Protein AF-A0A816G9R4-F1 (afdb_monomer)

pLDDT: mean 87.73, std 19.08, range [31.81, 98.12]

InterPro domains:
  IPR001584 Integrase, catalytic core [PF00665] (13-108)
  IPR001584 Integrase, catalytic core [PS50994] (4-116)
  IPR012337 Ribonuclease H-like superfamily [SSF53098] (3-116)
  IPR036397 Ribonuclease H superfamily [G3DSA:3.30.420.10] (3-116)

Foldseek 3Di:
DDDDDDDQDPDWLQEKEWEKDDQDDADPVQWRIKIWIATRHPRDIDIDTDNDLALVVVLCCCVPPRCVPPNHHQEYEYACDNSCPDPSNVVVCVVRNHHYHHDDPDDCVVCVSVPD

Nearest PDB structures (foldseek):
  4fw1-assembly1_B  TM=8.552E-01  e=2.668E-08  Rous sarcoma virus - Prague C
  8fnh-assembly1_G  TM=7.774E-01  e=7.753E-09  Homo sapiens
  6rwl-assembly1_A  TM=7.871E-01  e=1.006E-08  Simian immunodeficiency virus
  6puw-assembly1_A-2  TM=7.722E-01  e=1.806E-08  Saccharolobus solfataricus P2
  7jn3-assembly1_E  TM=7.770E-01  e=6.057E-07  Rous sarcoma virus (strain Schmidt-Ruppin A)

Sequence (116 aa):
GFLQPIQPPNDVFQILGMDWWGPTIPSLSGNRYVLVVTDRLSGYVFATASPTNTAQDTARILMEKIILVHGPPDILITDQGTHFKNELLQAISKLVGCAHIFSTPYHPQTNGQTER

Secondary structure (DSSP, 8-state):
----PPPPPSSTTSEEEEEEE---S--TT---EEEEEEETTT--EEEEEES---HHHHHHHIIIIIIHHH---SEEEE-S-TTTSSHHHHHHHHHHT-EEEEPPSS-GGG-TTT--

Structure (mmCIF, N/CA/C/O backbone):
data_AF-A0A816G9R4-F1
#
_entry.id   AF-A0A816G9R4-F1
#
loop_
_atom_site.group_PDB
_atom_site.id
_atom_site.type_symbol
_atom_site.label_atom_id
_atom_site.label_alt_id
_atom_site.label_comp_id
_atom_site.label_asym_id
_atom_site.label_entity_id
_atom_site.label_seq_id
_atom_site.pdbx_PDB_ins_code
_atom_site.Cartn_x
_atom_site.Cartn_y
_atom_site.Cartn_z
_atom_site.occupancy
_atom_site.B_iso_or_equiv
_atom_site.auth_seq_id
_atom_site.auth_comp_id
_atom_site.auth_asym_id
_atom_site.auth_atom_id
_atom_site.pdbx_PDB_model_num
ATOM 1 N N . GLY A 1 1 ? 4.283 23.715 14.133 1.00 42.75 1 GLY A N 1
ATOM 2 C CA . GLY A 1 1 ? 2.886 23.276 14.317 1.00 42.75 1 GLY A CA 1
ATOM 3 C C . GLY A 1 1 ? 2.893 22.049 15.196 1.00 42.75 1 GLY A C 1
ATOM 4 O O . GLY A 1 1 ? 3.827 21.269 15.076 1.00 42.75 1 GLY A O 1
ATOM 5 N N . PHE A 1 2 ? 1.936 21.907 16.111 1.00 40.53 2 PHE A N 1
ATOM 6 C CA . PHE A 1 2 ? 1.848 20.720 16.964 1.00 40.53 2 PHE A CA 1
ATOM 7 C C . PHE A 1 2 ? 1.548 19.485 16.105 1.00 40.53 2 PHE A C 1
ATOM 9 O O . PHE A 1 2 ? 0.678 19.542 15.237 1.00 40.53 2 PHE A O 1
ATOM 16 N N . LEU A 1 3 ? 2.280 18.391 16.325 1.00 51.12 3 LEU A N 1
ATOM 17 C CA . LEU A 1 3 ? 1.957 17.098 15.729 1.00 51.12 3 LEU A CA 1
ATOM 18 C C . LEU A 1 3 ? 0.624 16.642 16.329 1.00 51.12 3 LEU A C 1
ATOM 20 O O . LEU A 1 3 ? 0.530 16.495 17.545 1.00 51.12 3 LEU A O 1
ATOM 24 N N . GLN A 1 4 ? -0.407 16.460 15.505 1.00 56.78 4 GLN A N 1
ATOM 25 C CA . GLN A 1 4 ? -1.639 15.814 15.947 1.00 56.78 4 GLN A CA 1
ATOM 26 C C . GLN A 1 4 ? -1.435 14.300 15.841 1.00 56.78 4 GLN A C 1
ATOM 28 O O . GLN A 1 4 ? -1.335 13.785 14.725 1.00 56.78 4 GLN A O 1
ATOM 33 N N . PRO A 1 5 ? -1.309 13.575 16.967 1.00 67.56 5 PRO A N 1
ATOM 34 C CA . PRO A 1 5 ? -1.128 12.137 16.916 1.00 67.56 5 PRO A CA 1
ATOM 35 C C . PRO A 1 5 ? -2.390 11.486 16.347 1.00 67.56 5 PRO A C 1
ATOM 37 O O . PRO A 1 5 ? -3.501 11.736 16.819 1.00 67.56 5 PRO A O 1
ATOM 40 N N . ILE A 1 6 ? -2.203 10.631 15.340 1.00 73.94 6 ILE A N 1
ATOM 41 C CA . ILE A 1 6 ? -3.258 9.743 14.849 1.00 73.94 6 ILE A CA 1
ATOM 42 C C . ILE A 1 6 ? -3.674 8.863 16.024 1.00 73.94 6 ILE A C 1
ATOM 44 O O . ILE A 1 6 ? -2.821 8.167 16.594 1.00 73.94 6 ILE A O 1
ATOM 48 N N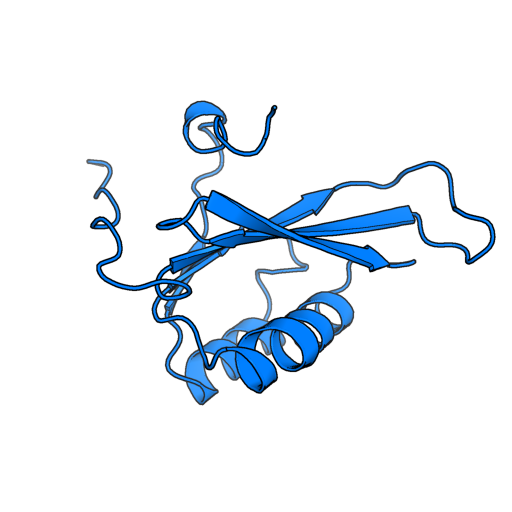 . GLN A 1 7 ? -4.959 8.930 16.380 1.00 79.88 7 GLN A N 1
ATOM 49 C CA . GLN A 1 7 ? -5.527 8.140 17.467 1.00 79.88 7 GLN A CA 1
ATOM 50 C C . GLN A 1 7 ? -5.215 6.651 17.245 1.00 79.88 7 GLN A C 1
ATOM 52 O O . GLN A 1 7 ? -5.159 6.204 16.093 1.00 79.88 7 GLN A O 1
ATOM 57 N N . PRO A 1 8 ? -4.954 5.880 18.311 1.00 82.50 8 PRO A N 1
ATOM 58 C CA . PRO A 1 8 ? -4.780 4.442 18.180 1.00 82.50 8 PRO A CA 1
ATOM 59 C C . PRO A 1 8 ? -6.007 3.809 17.499 1.00 82.50 8 PRO A C 1
ATOM 61 O O . PRO A 1 8 ? -7.130 4.221 17.797 1.00 82.50 8 PRO A O 1
ATOM 64 N N . PRO A 1 9 ? -5.811 2.845 16.583 1.00 90.88 9 PRO A N 1
ATOM 65 C CA . PRO A 1 9 ? -6.920 2.084 16.012 1.00 90.88 9 PRO A CA 1
ATOM 66 C C . PRO A 1 9 ? -7.637 1.270 17.100 1.00 90.88 9 PRO A C 1
ATOM 68 O O . PRO A 1 9 ? -7.009 0.820 18.057 1.00 90.88 9 PRO A O 1
ATOM 71 N N . ASN A 1 10 ? -8.943 1.072 16.935 1.00 93.62 10 ASN A N 1
ATOM 72 C CA . ASN A 1 10 ? -9.781 0.235 17.799 1.00 93.62 10 ASN A CA 1
ATOM 73 C C . ASN A 1 10 ? -10.031 -1.161 17.210 1.00 93.62 10 ASN A C 1
ATOM 75 O O . ASN A 1 10 ? -10.433 -2.056 17.949 1.00 93.62 10 ASN A O 1
ATOM 79 N N . ASP A 1 11 ? -9.805 -1.341 15.905 1.00 95.31 11 ASP A N 1
ATOM 80 C CA . ASP A 1 11 ? -9.981 -2.613 15.200 1.00 95.31 11 ASP A CA 1
ATOM 81 C C . ASP A 1 11 ? -8.821 -2.879 14.225 1.00 95.31 11 ASP A C 1
ATOM 83 O O . ASP A 1 11 ? -8.079 -1.966 13.842 1.00 95.31 11 ASP A O 1
ATOM 87 N N . VAL A 1 12 ? -8.639 -4.145 13.849 1.00 95.94 12 VAL A N 1
ATOM 88 C CA . VAL A 1 12 ? -7.623 -4.563 12.877 1.00 95.94 12 VAL A CA 1
ATOM 89 C C . VAL A 1 12 ? -7.982 -4.044 11.488 1.00 95.94 12 VAL A C 1
ATOM 91 O O . VAL A 1 12 ? -9.151 -3.941 11.134 1.00 95.94 12 VAL A O 1
ATOM 94 N N . PHE A 1 13 ? -6.972 -3.706 10.689 1.00 95.81 13 PHE A N 1
ATOM 95 C CA . PHE A 1 13 ? -7.117 -3.118 9.353 1.00 95.81 13 PHE A CA 1
ATOM 96 C C . PHE A 1 13 ? -7.797 -1.740 9.316 1.00 95.81 13 PHE A C 1
ATOM 98 O O . PHE A 1 13 ? -8.024 -1.203 8.235 1.00 95.81 13 PHE A O 1
ATOM 105 N N . GLN A 1 14 ? -8.053 -1.111 10.467 1.00 96.06 14 GLN A N 1
ATOM 106 C CA . GLN A 1 14 ? -8.626 0.234 10.519 1.00 96.06 14 GLN A CA 1
ATOM 107 C C . GLN A 1 14 ? -7.633 1.308 10.048 1.00 96.06 14 GLN A C 1
ATOM 109 O O . GLN A 1 14 ? -8.004 2.255 9.354 1.00 96.06 14 GLN A O 1
ATOM 114 N N . ILE A 1 15 ? -6.362 1.178 10.439 1.00 96.62 15 ILE A N 1
ATOM 115 C CA . ILE A 1 15 ? -5.299 2.122 10.085 1.00 96.62 15 ILE A CA 1
ATOM 116 C C . ILE A 1 15 ? -4.130 1.342 9.503 1.00 96.62 15 ILE A C 1
ATOM 118 O O . ILE A 1 15 ? -3.469 0.583 10.215 1.00 96.62 15 ILE A O 1
ATOM 122 N N . LEU A 1 16 ? -3.851 1.578 8.224 1.00 97.00 16 LEU A N 1
ATOM 123 C CA . LEU A 1 16 ? -2.784 0.904 7.494 1.00 97.00 16 LEU A CA 1
ATOM 124 C C . LEU A 1 16 ? -1.667 1.880 7.137 1.00 97.00 16 LEU A C 1
ATOM 126 O O . LEU A 1 16 ? -1.922 2.972 6.635 1.00 97.00 16 LEU A O 1
ATOM 130 N N . GLY A 1 17 ? -0.422 1.474 7.367 1.00 96.25 17 GLY A N 1
ATOM 131 C CA . GLY A 1 17 ? 0.754 2.088 6.758 1.00 96.25 17 GLY A CA 1
ATOM 132 C C . GLY A 1 17 ? 1.093 1.377 5.454 1.00 96.25 17 GLY A C 1
ATOM 133 O O . GLY A 1 17 ? 0.993 0.155 5.399 1.00 96.25 17 GLY A O 1
ATOM 134 N N . MET A 1 18 ? 1.490 2.106 4.415 1.00 96.56 18 MET A N 1
ATOM 135 C CA . MET A 1 18 ? 1.921 1.513 3.150 1.00 96.56 18 MET A CA 1
ATOM 136 C C . MET A 1 18 ? 3.158 2.227 2.597 1.00 96.56 18 MET A C 1
ATOM 138 O O . MET A 1 18 ? 3.193 3.457 2.541 1.00 96.56 18 MET A O 1
ATOM 142 N N . ASP A 1 19 ? 4.162 1.443 2.200 1.00 96.19 19 ASP A N 1
ATOM 143 C CA . ASP A 1 19 ? 5.477 1.936 1.782 1.00 96.19 19 ASP A CA 1
ATOM 144 C C . ASP A 1 19 ? 6.100 1.067 0.677 1.00 96.19 19 ASP A C 1
ATOM 146 O O . ASP A 1 19 ? 5.930 -0.155 0.653 1.00 96.19 19 ASP A O 1
ATOM 150 N N . TRP A 1 20 ? 6.827 1.697 -0.246 1.00 96.75 20 TRP A N 1
ATOM 151 C CA . TRP A 1 20 ? 7.559 1.003 -1.304 1.00 96.75 20 TRP A CA 1
ATOM 152 C C . TRP A 1 20 ? 9.042 0.922 -0.967 1.00 96.75 20 TRP A C 1
ATOM 154 O O . TRP A 1 20 ? 9.729 1.928 -0.832 1.00 96.75 20 TRP A O 1
ATOM 164 N N . TRP A 1 21 ? 9.576 -0.292 -0.984 1.00 95.00 21 TRP A N 1
ATOM 165 C CA . TRP A 1 21 ? 11.004 -0.541 -0.879 1.00 95.00 21 TRP A CA 1
ATOM 166 C C . TRP A 1 21 ? 11.614 -0.900 -2.240 1.00 95.00 21 TRP A C 1
ATOM 168 O O . TRP A 1 21 ? 11.063 -1.713 -2.988 1.00 95.00 21 TRP A O 1
ATOM 178 N N . GLY A 1 22 ? 12.766 -0.306 -2.567 1.00 93.81 22 GLY A N 1
ATOM 179 C CA . GLY A 1 22 ? 13.540 -0.588 -3.781 1.00 93.81 22 GLY A CA 1
ATOM 180 C C . GLY A 1 22 ? 14.058 0.667 -4.503 1.00 93.81 22 GLY A C 1
ATOM 181 O O . GLY A 1 22 ? 13.909 1.779 -4.000 1.00 93.81 22 GLY A O 1
ATOM 182 N N . PRO A 1 23 ? 14.663 0.515 -5.698 1.00 94.25 23 PRO A N 1
ATOM 183 C CA . PRO A 1 23 ? 14.814 -0.732 -6.447 1.00 94.25 23 PRO A CA 1
ATOM 184 C C . PRO A 1 23 ? 15.882 -1.678 -5.875 1.00 94.25 23 PRO A C 1
ATOM 186 O O . PRO A 1 23 ? 16.907 -1.240 -5.361 1.00 94.25 23 PRO A O 1
ATOM 189 N N . THR A 1 24 ? 15.678 -2.982 -6.043 1.00 93.00 24 THR A N 1
ATOM 190 C CA . THR A 1 24 ? 16.596 -4.057 -5.633 1.00 93.00 24 THR A CA 1
ATOM 191 C C . THR A 1 24 ? 17.192 -4.782 -6.843 1.00 93.00 24 THR A C 1
ATOM 193 O O . THR A 1 24 ? 16.916 -4.435 -8.000 1.00 93.00 24 THR A O 1
ATOM 196 N N . ILE A 1 25 ? 18.036 -5.791 -6.585 1.00 95.19 25 ILE A N 1
ATOM 197 C CA . ILE A 1 25 ? 18.465 -6.744 -7.615 1.00 95.19 25 ILE A CA 1
ATOM 198 C C . ILE A 1 25 ? 17.206 -7.444 -8.151 1.00 95.19 25 ILE A C 1
ATOM 200 O O . ILE A 1 25 ? 16.483 -8.045 -7.353 1.00 95.19 25 ILE A O 1
ATOM 204 N N . PRO A 1 26 ? 16.928 -7.374 -9.468 1.00 95.69 26 PRO A N 1
ATOM 205 C CA . PRO A 1 26 ? 15.753 -8.013 -10.036 1.00 95.69 26 PRO A CA 1
ATOM 206 C C . PRO A 1 26 ? 15.729 -9.515 -9.741 1.00 95.69 26 PRO A C 1
ATOM 208 O O . PRO A 1 26 ? 16.735 -10.206 -9.908 1.00 95.69 26 PRO A O 1
ATOM 211 N N . SER A 1 27 ? 14.569 -10.028 -9.337 1.00 95.56 27 SER A N 1
ATOM 212 C CA . SER A 1 27 ? 14.329 -11.469 -9.256 1.00 95.56 27 SER A CA 1
ATOM 213 C C . SER A 1 27 ? 14.321 -12.110 -10.652 1.00 95.56 27 SER A C 1
ATOM 215 O O . SER A 1 27 ? 14.298 -11.422 -11.673 1.00 95.56 27 SER A O 1
ATOM 217 N N . LEU A 1 28 ? 14.232 -13.444 -10.716 1.00 95.25 28 LEU A N 1
ATOM 218 C CA . LEU A 1 28 ? 14.038 -14.166 -11.985 1.00 95.25 28 LEU A CA 1
ATOM 219 C C . LEU A 1 28 ? 12.773 -13.720 -12.742 1.00 95.25 28 LEU A C 1
ATOM 221 O O . LEU A 1 28 ? 12.727 -13.802 -13.963 1.00 95.25 28 LEU A O 1
ATOM 225 N N . SER A 1 29 ? 11.760 -13.227 -12.023 1.00 94.62 29 SER A N 1
ATOM 226 C CA . SER A 1 29 ? 10.527 -12.675 -12.595 1.00 94.62 29 SER A CA 1
ATOM 227 C C . SER A 1 29 ? 10.608 -11.172 -12.894 1.00 94.62 29 SER A C 1
ATOM 229 O O . SER A 1 29 ? 9.596 -10.565 -13.227 1.00 94.62 29 SER A O 1
ATOM 231 N N . GLY A 1 30 ? 11.782 -10.550 -12.739 1.00 96.31 30 GLY A N 1
ATOM 232 C CA . GLY A 1 30 ? 11.994 -9.120 -12.968 1.00 96.31 30 GLY A CA 1
ATOM 233 C C . GLY A 1 30 ? 11.480 -8.206 -11.852 1.00 96.31 30 GLY A C 1
ATOM 234 O O . GLY A 1 30 ? 11.519 -6.986 -12.008 1.00 96.31 30 GLY A O 1
ATOM 235 N N . ASN A 1 31 ? 11.020 -8.755 -10.721 1.00 97.19 31 ASN A N 1
ATOM 236 C CA . ASN A 1 31 ? 10.557 -7.944 -9.597 1.00 97.19 31 ASN A CA 1
ATOM 237 C C . ASN A 1 31 ? 11.738 -7.254 -8.927 1.00 97.19 31 ASN A C 1
ATOM 239 O O . ASN A 1 31 ? 12.727 -7.906 -8.598 1.00 97.19 31 ASN A O 1
ATOM 243 N N . ARG A 1 32 ? 11.611 -5.950 -8.694 1.00 97.50 32 ARG A N 1
ATOM 244 C CA . ARG A 1 32 ? 12.672 -5.135 -8.088 1.00 97.50 32 ARG A CA 1
ATOM 245 C C . ARG A 1 32 ? 12.167 -4.143 -7.047 1.00 97.50 32 ARG A C 1
ATOM 247 O O . ARG A 1 32 ? 12.956 -3.378 -6.511 1.00 97.50 32 ARG A O 1
ATOM 254 N N . TYR A 1 33 ? 10.870 -4.140 -6.781 1.00 98.06 33 TYR A N 1
ATOM 255 C CA . TYR A 1 33 ? 10.249 -3.351 -5.731 1.00 98.06 33 TYR A CA 1
ATOM 256 C C . TYR A 1 33 ? 9.420 -4.266 -4.839 1.00 98.06 33 TYR A C 1
ATOM 258 O O . TYR A 1 33 ? 8.916 -5.295 -5.298 1.00 98.06 33 TYR A O 1
ATOM 266 N N . VAL A 1 34 ? 9.263 -3.884 -3.578 1.00 97.25 34 VAL A N 1
ATOM 267 C CA . VAL A 1 34 ? 8.376 -4.547 -2.621 1.00 97.25 34 VAL A CA 1
ATOM 268 C C . VAL A 1 34 ? 7.451 -3.495 -2.031 1.00 97.25 34 VAL A C 1
ATOM 270 O O . VAL A 1 34 ? 7.927 -2.508 -1.484 1.00 97.25 34 VAL A O 1
ATOM 273 N N . LEU A 1 35 ? 6.143 -3.698 -2.156 1.00 97.62 35 LEU A N 1
ATOM 274 C CA . LEU A 1 35 ? 5.146 -2.902 -1.452 1.00 97.62 35 LEU A CA 1
ATOM 275 C C . LEU A 1 35 ? 4.857 -3.581 -0.123 1.00 97.62 35 LEU A C 1
ATOM 277 O O . LEU A 1 35 ? 4.463 -4.750 -0.109 1.00 97.62 35 LEU A O 1
ATOM 281 N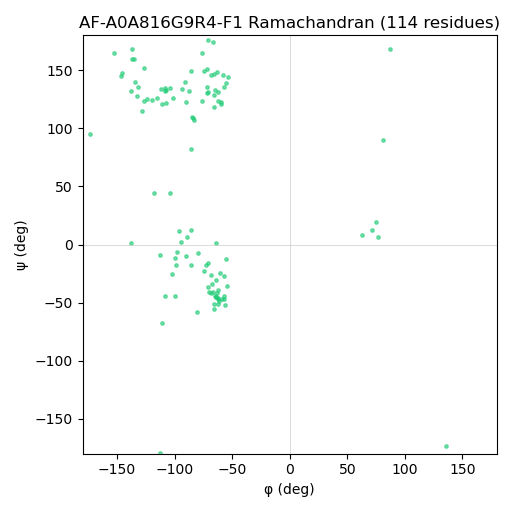 N . VAL A 1 36 ? 5.059 -2.851 0.964 1.00 97.31 36 VAL A N 1
ATOM 282 C CA . VAL A 1 36 ? 4.799 -3.297 2.331 1.00 97.31 36 VAL A CA 1
ATOM 283 C C . VAL A 1 36 ? 3.566 -2.568 2.846 1.00 97.31 36 VAL A C 1
ATOM 285 O O . VAL A 1 36 ? 3.452 -1.355 2.686 1.00 97.31 36 VAL A O 1
ATOM 288 N N . VAL A 1 37 ? 2.642 -3.311 3.449 1.00 97.06 37 VAL A N 1
ATOM 289 C CA . VAL A 1 37 ? 1.447 -2.799 4.120 1.00 97.06 37 VAL A CA 1
ATOM 290 C C . VAL A 1 37 ? 1.454 -3.308 5.555 1.00 97.06 37 VAL A C 1
ATOM 292 O O . VAL A 1 37 ? 1.522 -4.515 5.776 1.00 97.06 37 VAL A O 1
ATOM 295 N N . THR A 1 38 ? 1.362 -2.402 6.520 1.00 96.50 38 THR A N 1
ATOM 296 C CA . THR A 1 38 ? 1.414 -2.719 7.949 1.00 96.50 38 THR A CA 1
ATOM 297 C C . THR A 1 38 ? 0.121 -2.288 8.623 1.00 96.50 38 THR A C 1
ATOM 299 O O . THR A 1 38 ? -0.246 -1.113 8.568 1.00 96.50 38 THR A O 1
ATOM 302 N N . ASP A 1 39 ? -0.552 -3.218 9.294 1.00 96.19 39 ASP A N 1
ATOM 303 C CA . ASP A 1 39 ? -1.664 -2.908 10.187 1.00 96.19 39 ASP A CA 1
ATOM 304 C C . ASP A 1 39 ? -1.150 -2.337 11.507 1.00 96.19 39 ASP A C 1
ATOM 306 O O . ASP A 1 39 ? -0.355 -2.959 12.214 1.00 96.19 39 ASP A O 1
ATOM 310 N N . ARG A 1 40 ? -1.623 -1.141 11.862 1.00 94.19 40 ARG A N 1
ATOM 311 C CA . ARG A 1 40 ? -1.106 -0.404 13.018 1.00 94.19 40 ARG A CA 1
ATOM 312 C C . ARG A 1 40 ? -1.564 -0.985 14.360 1.00 94.19 40 ARG A C 1
ATOM 314 O O . ARG A 1 40 ? -0.912 -0.709 15.364 1.00 94.19 40 ARG A O 1
ATOM 321 N N . LEU A 1 41 ? -2.675 -1.731 14.405 1.00 94.44 41 LEU A N 1
ATOM 322 C CA . LEU A 1 41 ? -3.170 -2.328 15.651 1.00 94.44 41 LEU A CA 1
ATOM 323 C C . LEU A 1 41 ? -2.422 -3.619 15.987 1.00 94.44 41 LEU A C 1
ATOM 325 O O . LEU A 1 41 ? -1.850 -3.750 17.066 1.00 94.44 41 LEU A O 1
ATOM 329 N N . SER A 1 42 ? -2.458 -4.580 15.066 1.00 94.69 42 SER A N 1
ATOM 330 C CA . SER A 1 42 ? -1.925 -5.928 15.278 1.00 94.69 42 SER A CA 1
ATOM 331 C C . SER A 1 42 ? -0.432 -6.048 14.976 1.00 94.69 42 SER A C 1
ATOM 333 O O . SER A 1 42 ? 0.192 -7.025 15.388 1.00 94.69 42 SER A O 1
ATOM 33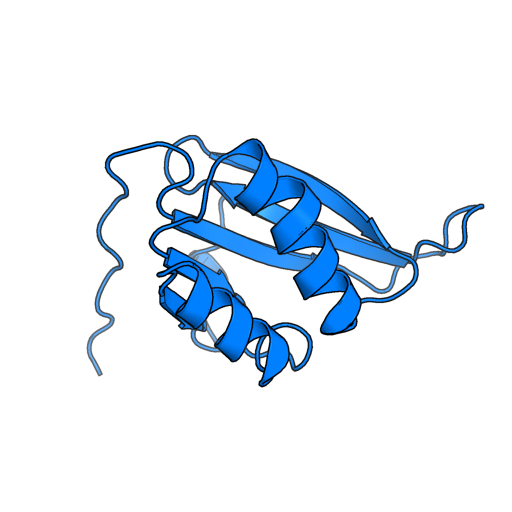5 N N . GLY A 1 43 ? 0.140 -5.092 14.237 1.00 92.94 43 GLY A N 1
ATOM 336 C CA . GLY A 1 43 ? 1.484 -5.210 13.674 1.00 92.94 43 GLY A CA 1
ATOM 337 C C . GLY A 1 43 ? 1.564 -6.210 12.516 1.00 92.94 43 GLY A C 1
ATOM 338 O O . GLY A 1 43 ? 2.663 -6.595 12.125 1.00 92.94 43 GLY A O 1
ATOM 339 N N . TYR A 1 44 ? 0.428 -6.665 11.975 1.00 95.25 44 TYR A N 1
ATOM 340 C CA . TYR A 1 44 ? 0.403 -7.567 10.828 1.00 95.25 44 TYR A CA 1
ATOM 341 C C . TYR A 1 44 ? 1.027 -6.898 9.599 1.00 95.25 44 TYR A C 1
ATOM 343 O O . TYR A 1 44 ? 0.661 -5.778 9.244 1.00 95.25 44 TYR A O 1
ATOM 351 N N . VAL A 1 45 ? 1.944 -7.605 8.934 1.00 95.62 45 VAL A N 1
ATOM 352 C CA . VAL A 1 45 ? 2.647 -7.116 7.744 1.00 95.62 45 VAL A CA 1
ATOM 353 C C . VAL A 1 45 ? 2.284 -7.968 6.535 1.00 95.62 45 VAL A C 1
ATOM 355 O O . VAL A 1 45 ? 2.466 -9.185 6.529 1.00 95.62 45 VAL A O 1
ATOM 358 N N . PHE A 1 46 ? 1.828 -7.302 5.481 1.00 94.69 46 PHE A N 1
ATOM 359 C CA . PHE A 1 46 ? 1.659 -7.859 4.150 1.00 94.69 46 PHE A CA 1
ATOM 360 C C . PHE A 1 46 ? 2.721 -7.273 3.217 1.00 94.69 46 PHE A C 1
ATOM 362 O O . PHE A 1 46 ? 2.906 -6.061 3.169 1.00 94.69 46 PHE A O 1
ATOM 369 N N . ALA A 1 47 ? 3.405 -8.117 2.445 1.00 96.25 47 ALA A N 1
ATOM 370 C CA . ALA A 1 47 ? 4.401 -7.674 1.477 1.00 96.25 47 ALA A CA 1
ATOM 371 C C . ALA A 1 47 ? 4.178 -8.344 0.121 1.00 96.25 47 ALA A C 1
ATOM 373 O O . ALA A 1 47 ? 3.967 -9.555 0.040 1.00 96.25 47 ALA A O 1
ATOM 374 N N . THR A 1 48 ? 4.264 -7.567 -0.959 1.00 96.25 48 THR A N 1
ATOM 375 C CA . THR A 1 48 ? 4.197 -8.095 -2.326 1.00 96.25 48 THR A CA 1
ATOM 376 C C . THR A 1 48 ? 5.284 -7.500 -3.204 1.00 96.25 48 THR A C 1
ATOM 378 O O . THR A 1 48 ? 5.579 -6.310 -3.142 1.00 96.25 48 THR A O 1
ATOM 381 N N . ALA A 1 49 ? 5.872 -8.335 -4.055 1.00 96.44 49 ALA A N 1
ATOM 382 C CA . ALA A 1 49 ? 6.889 -7.910 -5.003 1.00 96.44 49 ALA A CA 1
ATOM 383 C C . ALA A 1 49 ? 6.253 -7.376 -6.297 1.00 96.44 49 ALA A C 1
ATOM 385 O O . ALA A 1 49 ? 5.190 -7.845 -6.710 1.00 96.44 49 ALA A O 1
ATOM 386 N N . SER A 1 50 ? 6.920 -6.423 -6.947 1.00 96.88 50 SER A N 1
ATOM 387 C CA . SER A 1 50 ? 6.498 -5.844 -8.223 1.00 96.88 50 SER A CA 1
ATOM 388 C C . SER A 1 50 ? 7.702 -5.477 -9.109 1.00 96.88 50 SER A C 1
ATOM 390 O O . SER A 1 50 ? 8.758 -5.092 -8.585 1.00 96.88 50 SER A O 1
ATOM 392 N N . PRO A 1 51 ? 7.593 -5.564 -10.450 1.00 97.06 51 PRO A N 1
ATOM 393 C CA . PRO A 1 51 ? 8.625 -5.070 -11.369 1.00 97.06 51 PRO A CA 1
ATOM 394 C C . PRO A 1 51 ? 8.732 -3.541 -11.364 1.00 97.06 51 PRO A C 1
ATOM 396 O O . PRO A 1 51 ? 9.797 -2.986 -11.636 1.00 97.06 51 PRO A O 1
ATOM 399 N N . THR A 1 52 ? 7.635 -2.866 -11.025 1.00 97.38 52 THR A N 1
ATOM 400 C CA . THR A 1 52 ? 7.480 -1.408 -11.017 1.00 97.38 52 THR A CA 1
ATOM 401 C C . THR A 1 52 ? 6.770 -0.941 -9.745 1.00 97.38 52 THR A C 1
ATOM 403 O O . THR A 1 52 ? 6.100 -1.723 -9.077 1.00 97.38 52 THR A O 1
ATOM 406 N N . ASN A 1 53 ? 6.916 0.334 -9.390 1.00 97.12 53 ASN A N 1
ATOM 407 C CA . ASN A 1 53 ? 6.243 0.958 -8.248 1.00 97.12 53 ASN A CA 1
ATOM 408 C C . ASN A 1 53 ? 5.329 2.100 -8.710 1.00 97.12 53 ASN A C 1
ATOM 410 O O . ASN A 1 53 ? 5.378 3.199 -8.171 1.00 97.12 53 ASN A O 1
ATOM 414 N N . THR A 1 54 ? 4.552 1.897 -9.775 1.00 97.94 54 THR A N 1
ATOM 415 C CA . THR A 1 54 ? 3.701 2.966 -10.316 1.00 97.94 54 THR A CA 1
ATOM 416 C C . THR A 1 54 ? 2.455 3.193 -9.460 1.00 97.94 54 THR A C 1
ATOM 418 O O . THR A 1 54 ? 2.043 2.335 -8.682 1.00 97.94 54 THR A O 1
ATOM 421 N N . ALA A 1 55 ? 1.780 4.328 -9.666 1.00 97.56 55 ALA A N 1
ATOM 422 C CA . ALA A 1 55 ? 0.458 4.577 -9.090 1.00 97.56 55 ALA A CA 1
ATOM 423 C C . ALA A 1 55 ? -0.563 3.476 -9.433 1.00 97.56 55 ALA A C 1
ATOM 425 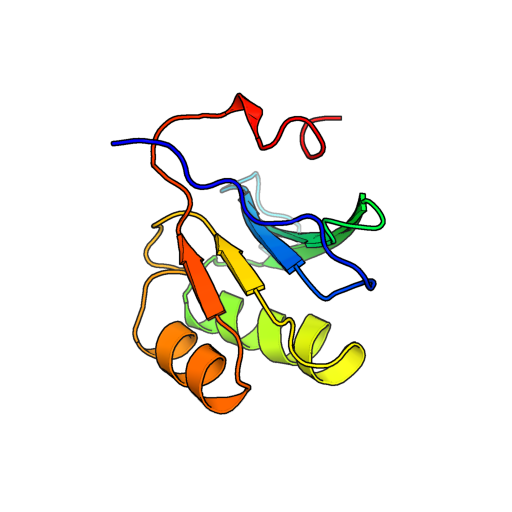O O . ALA A 1 55 ? -1.400 3.127 -8.605 1.00 97.56 55 ALA A O 1
ATOM 426 N N . GLN A 1 56 ? -0.483 2.915 -10.645 1.00 97.94 56 GLN A N 1
ATOM 427 C CA . GLN A 1 56 ? -1.361 1.833 -11.091 1.00 97.94 56 GLN A CA 1
ATOM 428 C C . GLN A 1 56 ? -1.078 0.535 -10.331 1.00 97.94 56 GLN A C 1
ATOM 430 O O . GLN A 1 56 ? -2.019 -0.135 -9.910 1.00 97.94 56 GLN A O 1
ATOM 435 N N . ASP A 1 57 ? 0.198 0.211 -10.101 1.00 97.62 57 ASP A N 1
ATOM 436 C CA . ASP A 1 57 ? 0.586 -0.954 -9.301 1.00 97.62 57 ASP A CA 1
ATOM 437 C C . ASP A 1 57 ? 0.086 -0.818 -7.864 1.00 97.62 57 ASP A C 1
ATOM 439 O O . ASP A 1 57 ? -0.548 -1.738 -7.347 1.00 97.62 57 ASP A O 1
ATOM 443 N N . THR A 1 58 ? 0.301 0.351 -7.251 1.00 97.88 58 THR A N 1
ATOM 444 C CA . THR A 1 58 ? -0.207 0.674 -5.914 1.00 97.88 58 THR A CA 1
ATOM 445 C C . THR A 1 58 ? -1.725 0.508 -5.846 1.00 97.88 58 THR A C 1
ATOM 447 O O . THR A 1 58 ? -2.225 -0.191 -4.970 1.00 97.88 58 THR A O 1
ATOM 450 N N . ALA A 1 59 ? -2.468 1.124 -6.772 1.00 97.75 59 ALA A N 1
ATOM 451 C CA . ALA A 1 59 ? -3.927 1.066 -6.809 1.00 97.75 59 ALA A CA 1
ATOM 452 C C . ALA A 1 59 ? -4.438 -0.371 -6.939 1.00 97.75 59 ALA A C 1
ATOM 454 O O . ALA A 1 59 ? -5.333 -0.786 -6.203 1.00 97.75 59 ALA A O 1
ATOM 455 N N . ARG A 1 60 ? -3.848 -1.141 -7.860 1.00 97.88 60 ARG A N 1
ATOM 456 C CA . ARG A 1 60 ? -4.213 -2.537 -8.089 1.00 97.88 60 ARG A CA 1
ATOM 457 C C . ARG A 1 60 ? -3.975 -3.376 -6.840 1.00 97.88 60 ARG A C 1
ATOM 459 O O . ARG A 1 60 ? -4.873 -4.096 -6.423 1.00 97.88 60 ARG A O 1
ATOM 466 N N . ILE A 1 61 ? -2.797 -3.261 -6.224 1.00 96.44 61 ILE A N 1
ATOM 467 C CA . ILE A 1 61 ? -2.465 -4.022 -5.015 1.00 96.44 61 ILE A CA 1
ATOM 468 C C . ILE A 1 61 ? -3.377 -3.618 -3.851 1.00 96.44 61 ILE A C 1
ATOM 470 O O . ILE A 1 61 ? -3.919 -4.499 -3.189 1.00 96.44 61 ILE A O 1
ATOM 474 N N . LEU A 1 62 ? -3.599 -2.318 -3.628 1.00 96.62 62 LEU A N 1
ATOM 475 C CA . LEU A 1 62 ? -4.494 -1.819 -2.581 1.00 96.62 62 LEU A CA 1
ATOM 476 C C . LEU A 1 62 ? -5.912 -2.387 -2.745 1.00 96.62 62 LEU A C 1
ATOM 478 O O . LEU A 1 62 ? -6.492 -2.893 -1.788 1.00 96.62 62 LEU A O 1
ATOM 482 N N . MET A 1 63 ? -6.455 -2.361 -3.963 1.00 97.38 63 MET A N 1
ATOM 483 C CA . MET A 1 63 ? -7.777 -2.919 -4.239 1.00 97.38 63 MET A CA 1
ATOM 484 C C . MET A 1 63 ? -7.805 -4.442 -4.060 1.00 97.38 63 MET A C 1
ATOM 486 O O . MET A 1 63 ? -8.608 -4.956 -3.286 1.00 97.38 63 MET A O 1
ATOM 490 N N . GLU A 1 64 ? -6.928 -5.170 -4.755 1.00 96.75 64 GLU A N 1
ATOM 491 C CA . GLU A 1 64 ? -6.962 -6.636 -4.840 1.00 96.75 64 GLU A CA 1
ATOM 492 C C . GLU A 1 64 ? -6.561 -7.339 -3.546 1.00 96.75 64 GLU A C 1
ATOM 494 O O . GLU A 1 64 ? -7.068 -8.422 -3.259 1.00 96.75 64 GLU A O 1
ATOM 499 N N . LYS A 1 65 ? -5.597 -6.783 -2.807 1.00 95.38 65 LYS A N 1
ATOM 500 C CA . LYS A 1 65 ? -4.985 -7.460 -1.657 1.00 95.38 65 LYS A CA 1
ATOM 501 C C . LYS A 1 65 ? -5.500 -6.957 -0.325 1.00 95.38 65 LYS A C 1
ATOM 503 O O . LYS A 1 65 ? -5.459 -7.715 0.635 1.00 95.38 65 LYS A O 1
ATOM 508 N N . ILE A 1 66 ? -5.977 -5.716 -0.273 1.00 95.44 66 ILE A N 1
ATOM 509 C CA . ILE A 1 66 ? -6.424 -5.099 0.972 1.00 95.44 66 ILE A CA 1
ATOM 510 C C . ILE A 1 66 ? -7.939 -4.910 0.947 1.00 95.44 66 ILE A C 1
ATOM 512 O O . ILE A 1 66 ? -8.645 -5.622 1.652 1.00 95.44 66 ILE A O 1
ATOM 516 N N . ILE A 1 67 ? -8.454 -4.028 0.086 1.00 96.12 67 ILE A N 1
ATOM 517 C CA . ILE A 1 67 ? -9.860 -3.595 0.137 1.00 96.12 67 ILE A CA 1
ATOM 518 C C . ILE A 1 67 ? -10.826 -4.748 -0.149 1.00 96.12 67 ILE A C 1
ATOM 520 O O . ILE A 1 67 ? -11.802 -4.923 0.574 1.00 96.12 67 ILE A O 1
ATOM 524 N N . LEU A 1 68 ? -10.564 -5.559 -1.177 1.00 96.62 68 LEU A N 1
ATOM 525 C CA . LEU A 1 68 ? -11.443 -6.679 -1.532 1.00 96.62 68 LEU A CA 1
ATOM 526 C C . LEU A 1 68 ? -11.372 -7.858 -0.548 1.00 96.62 68 LEU A C 1
ATOM 528 O O . LEU A 1 68 ? -12.271 -8.695 -0.555 1.00 96.62 68 LEU A O 1
ATOM 532 N N . VAL A 1 69 ? -10.322 -7.941 0.275 1.00 96.44 69 VAL A N 1
ATOM 533 C CA . VAL A 1 69 ? -10.099 -9.061 1.208 1.00 96.44 69 VAL A CA 1
ATOM 534 C C . VAL A 1 69 ? -10.533 -8.702 2.629 1.00 96.44 69 VAL A C 1
ATOM 536 O O . VAL A 1 69 ? -11.186 -9.504 3.291 1.00 96.44 69 VAL A O 1
ATOM 539 N N . HIS A 1 70 ? -10.182 -7.502 3.090 1.00 95.12 70 HIS A N 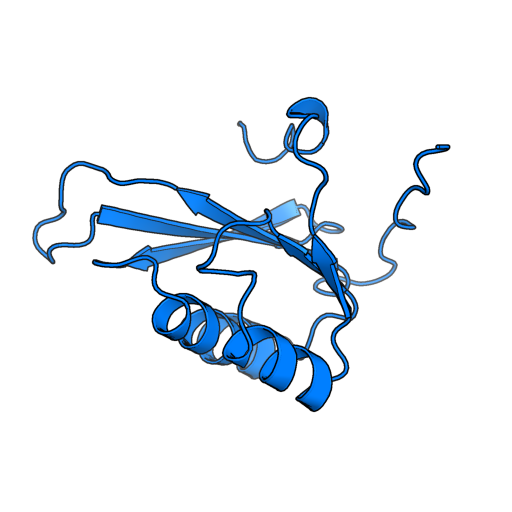1
ATOM 540 C CA . HIS A 1 70 ? -10.353 -7.051 4.473 1.00 95.12 70 HIS A CA 1
ATOM 541 C C . HIS A 1 70 ? -11.392 -5.931 4.623 1.00 95.12 70 HIS A C 1
ATOM 543 O O . HIS A 1 70 ? -11.772 -5.601 5.741 1.00 95.12 70 HIS A O 1
ATOM 549 N N . GLY A 1 71 ? -11.873 -5.365 3.514 1.00 96.31 71 GLY A N 1
ATOM 550 C CA . GLY A 1 71 ? -12.639 -4.121 3.514 1.00 96.31 71 GLY A CA 1
ATOM 551 C C . GLY A 1 71 ? -11.735 -2.883 3.441 1.00 96.31 71 GLY A C 1
ATOM 552 O O . GLY A 1 71 ? -10.508 -2.988 3.541 1.00 96.31 71 GLY A O 1
ATOM 553 N N . PRO A 1 72 ? -12.314 -1.695 3.194 1.00 97.00 72 PRO A N 1
ATOM 554 C CA . PRO A 1 72 ? -11.544 -0.462 3.141 1.00 97.00 72 PRO A CA 1
ATOM 555 C C . PRO A 1 72 ? -11.073 -0.038 4.541 1.00 97.00 72 PRO A C 1
ATOM 557 O O . PRO A 1 72 ? -11.878 -0.061 5.471 1.00 97.00 72 PRO A O 1
ATOM 560 N N . PRO A 1 73 ? -9.805 0.385 4.701 1.00 97.12 73 PRO A N 1
ATOM 561 C CA . PRO A 1 73 ? -9.348 0.975 5.951 1.00 97.12 73 PRO A CA 1
ATOM 562 C C . PRO A 1 73 ? -9.951 2.373 6.134 1.00 97.12 73 PRO A C 1
ATOM 564 O O . PRO A 1 73 ? -10.149 3.104 5.159 1.00 97.12 73 PRO A O 1
ATOM 567 N N . ASP A 1 74 ? -10.135 2.795 7.383 1.00 97.38 74 ASP A N 1
ATOM 568 C CA . ASP A 1 74 ? -10.539 4.169 7.695 1.00 97.38 74 ASP A CA 1
ATOM 569 C C . ASP A 1 74 ? -9.427 5.154 7.324 1.00 97.38 74 ASP A C 1
ATOM 571 O O . ASP A 1 74 ? -9.692 6.236 6.798 1.00 97.38 74 ASP A O 1
ATOM 575 N N . ILE A 1 75 ? -8.170 4.784 7.596 1.00 96.75 75 ILE A N 1
ATOM 576 C CA . ILE A 1 75 ? -6.999 5.627 7.346 1.00 96.75 75 ILE A CA 1
ATOM 577 C C . ILE A 1 75 ? -5.912 4.830 6.631 1.00 96.75 75 ILE A C 1
ATOM 579 O O . ILE A 1 75 ? -5.457 3.791 7.110 1.00 96.75 75 ILE A O 1
ATOM 583 N N . LEU A 1 76 ? -5.430 5.384 5.522 1.00 97.31 76 LEU A N 1
ATOM 584 C CA . LEU A 1 76 ? -4.245 4.914 4.816 1.00 97.31 76 LEU A CA 1
ATOM 585 C C . LEU A 1 76 ? -3.124 5.943 4.973 1.00 97.31 76 LEU A C 1
ATOM 587 O O . LEU A 1 76 ? -3.286 7.096 4.581 1.00 97.31 76 LEU A O 1
ATOM 591 N N . ILE A 1 77 ? -1.993 5.534 5.541 1.00 96.19 77 ILE A N 1
ATOM 592 C CA . ILE A 1 77 ? -0.821 6.379 5.782 1.00 96.19 77 ILE A CA 1
ATOM 593 C C . ILE A 1 77 ? 0.280 5.990 4.796 1.00 96.19 77 ILE A C 1
ATOM 595 O O . ILE A 1 77 ? 0.730 4.848 4.800 1.00 96.19 77 ILE A O 1
ATOM 599 N N . THR A 1 78 ? 0.753 6.935 3.986 1.00 96.50 78 THR A N 1
ATOM 600 C CA . THR A 1 78 ? 1.854 6.704 3.030 1.00 96.50 78 THR A CA 1
ATOM 601 C C . THR A 1 78 ? 2.839 7.862 3.027 1.00 96.50 78 THR A C 1
ATOM 603 O O . THR A 1 78 ? 2.532 8.935 3.543 1.00 96.50 78 THR A O 1
ATOM 606 N N . ASP A 1 79 ? 4.003 7.707 2.398 1.00 94.12 79 ASP A N 1
ATOM 607 C CA . ASP A 1 79 ? 4.848 8.860 2.079 1.00 94.12 79 ASP A CA 1
ATOM 608 C C . ASP A 1 79 ? 4.248 9.728 0.946 1.00 94.12 79 ASP A C 1
ATOM 610 O O . ASP A 1 79 ? 3.193 9.423 0.380 1.00 94.12 79 ASP A O 1
ATOM 614 N N . GLN A 1 80 ? 4.910 10.848 0.634 1.00 94.56 80 GLN A N 1
ATOM 615 C CA . GLN A 1 80 ? 4.489 11.783 -0.419 1.00 94.56 80 GLN A CA 1
ATOM 616 C C . GLN A 1 80 ? 4.980 11.417 -1.833 1.00 94.56 80 GLN A C 1
ATOM 618 O O . GLN A 1 80 ? 4.903 12.252 -2.739 1.00 94.56 80 GLN A O 1
ATOM 623 N N . GLY A 1 81 ? 5.492 10.205 -2.040 1.00 94.25 81 GLY A N 1
ATOM 624 C CA . GLY A 1 81 ? 5.928 9.697 -3.332 1.00 94.25 81 GLY A CA 1
ATOM 625 C C . GLY A 1 81 ? 4.801 9.710 -4.362 1.00 94.25 81 GLY A C 1
ATOM 626 O O . GLY A 1 81 ? 3.632 9.498 -4.045 1.00 94.25 81 GLY A O 1
ATOM 627 N N . THR A 1 82 ? 5.132 9.950 -5.632 1.00 95.94 82 THR A N 1
ATOM 628 C CA . THR A 1 82 ? 4.147 10.076 -6.729 1.00 95.94 82 THR A CA 1
ATOM 629 C C . THR A 1 82 ? 3.309 8.811 -6.940 1.00 95.94 82 THR A C 1
ATOM 631 O O . THR A 1 82 ? 2.172 8.868 -7.408 1.00 95.94 82 THR A O 1
ATOM 634 N N . HIS A 1 83 ? 3.843 7.661 -6.544 1.00 95.94 83 HIS A N 1
ATOM 635 C CA . HIS A 1 83 ? 3.163 6.372 -6.571 1.00 95.94 83 HIS A CA 1
ATOM 636 C C . HIS A 1 83 ? 2.049 6.233 -5.519 1.00 95.94 83 HIS A C 1
ATOM 638 O O . HIS A 1 83 ? 1.179 5.378 -5.682 1.00 95.94 83 HIS A O 1
ATOM 644 N N . PHE A 1 84 ? 2.021 7.103 -4.503 1.00 96.44 84 PHE A N 1
ATOM 645 C CA . PHE A 1 84 ? 0.908 7.248 -3.560 1.00 96.44 84 PHE A CA 1
ATOM 646 C C . PHE A 1 84 ? 0.138 8.555 -3.777 1.00 96.44 84 PHE A C 1
ATOM 648 O O . PHE A 1 84 ? -1.089 8.557 -3.816 1.00 96.44 84 PHE A O 1
ATOM 655 N N . LYS A 1 85 ? 0.842 9.674 -3.962 1.00 96.44 85 LYS A N 1
ATOM 656 C CA . LYS A 1 85 ? 0.263 11.008 -4.143 1.00 96.44 85 LYS A CA 1
ATOM 657 C C . LYS A 1 85 ? -0.089 11.263 -5.609 1.00 96.44 85 LYS A C 1
ATOM 659 O O . LYS A 1 85 ? 0.674 11.880 -6.349 1.00 96.44 85 LYS A O 1
ATOM 664 N N . ASN A 1 86 ? -1.253 10.775 -6.025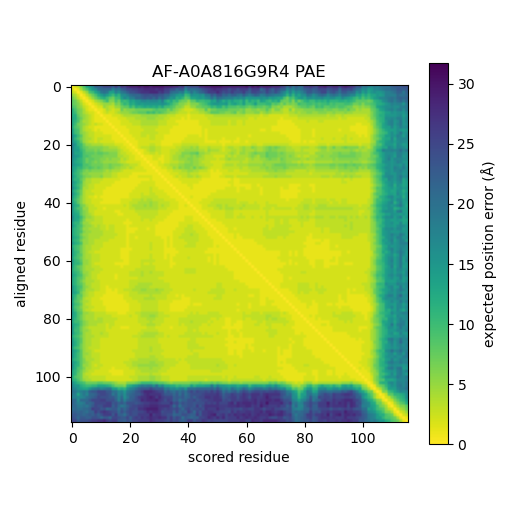 1.00 97.25 86 ASN A N 1
ATOM 665 C CA . ASN A 1 86 ? -1.785 10.935 -7.379 1.00 97.25 86 ASN A CA 1
ATOM 666 C C . ASN A 1 86 ? -3.324 10.895 -7.389 1.00 97.25 86 ASN A C 1
ATOM 668 O O . ASN A 1 86 ? -3.956 10.453 -6.429 1.00 97.25 86 ASN A O 1
ATOM 672 N N . GLU A 1 87 ? -3.925 11.340 -8.494 1.00 97.88 87 GLU A N 1
ATOM 673 C CA . GLU A 1 87 ? -5.385 11.426 -8.652 1.00 97.88 87 GLU A CA 1
ATOM 674 C C . GLU A 1 87 ? -6.077 10.057 -8.601 1.00 97.88 87 GLU A C 1
ATOM 676 O O . GLU A 1 87 ? -7.204 9.957 -8.120 1.00 97.88 87 GLU A O 1
ATOM 681 N N . LEU A 1 88 ? -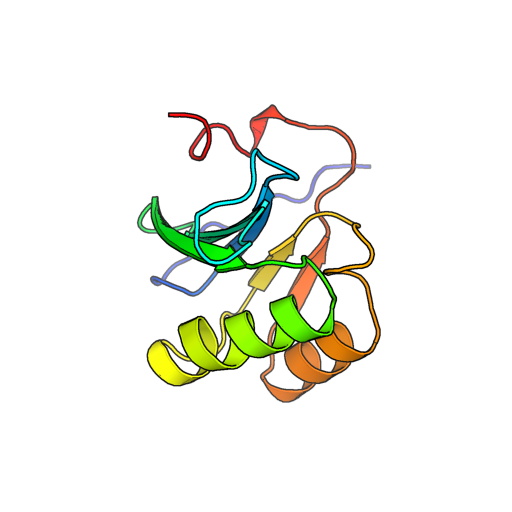5.403 8.990 -9.046 1.00 97.75 88 LEU A N 1
ATOM 682 C CA . LEU A 1 88 ? -5.954 7.634 -9.033 1.00 97.75 88 LEU A CA 1
ATOM 683 C C . LEU A 1 88 ? -6.176 7.142 -7.596 1.00 97.75 88 LEU A C 1
ATOM 685 O O . LEU A 1 88 ? -7.280 6.718 -7.255 1.00 97.75 88 LEU A O 1
ATOM 689 N N . LEU A 1 89 ? -5.156 7.239 -6.739 1.00 97.38 89 LEU A N 1
ATOM 690 C CA . LEU A 1 89 ? -5.266 6.844 -5.331 1.00 97.38 89 LEU A CA 1
ATOM 691 C C . LEU A 1 89 ? -6.208 7.764 -4.555 1.00 97.38 89 LEU A C 1
ATOM 693 O O . LEU A 1 89 ? -6.948 7.287 -3.694 1.00 97.38 89 LEU A O 1
ATOM 697 N N . GLN A 1 90 ? -6.247 9.054 -4.897 1.00 97.62 90 GLN A N 1
ATOM 698 C CA . GLN A 1 90 ? -7.213 9.987 -4.323 1.00 97.62 90 GLN A CA 1
ATOM 699 C C . GLN A 1 90 ? -8.656 9.589 -4.670 1.00 97.62 90 GLN A C 1
ATOM 701 O O . GLN A 1 90 ? -9.521 9.579 -3.792 1.00 97.62 90 GLN A O 1
ATOM 706 N N . ALA A 1 91 ? -8.924 9.246 -5.933 1.00 98.12 91 ALA A N 1
ATOM 707 C CA . ALA A 1 91 ? -10.247 8.835 -6.388 1.00 98.12 91 ALA A CA 1
ATOM 708 C C . ALA A 1 91 ? -10.690 7.519 -5.737 1.00 98.12 91 ALA A C 1
ATOM 710 O O . ALA A 1 91 ? -11.822 7.435 -5.263 1.00 98.12 91 ALA A O 1
ATOM 711 N N . ILE A 1 92 ? -9.796 6.527 -5.656 1.00 97.31 92 ILE A N 1
ATOM 712 C CA . ILE A 1 92 ? -10.069 5.243 -4.993 1.00 97.31 92 ILE A CA 1
ATOM 713 C C . ILE A 1 92 ? -10.357 5.456 -3.509 1.00 97.31 92 ILE A C 1
ATOM 715 O O . ILE A 1 92 ? -11.397 5.014 -3.029 1.00 97.31 92 ILE A O 1
ATOM 719 N N . SER A 1 93 ? -9.487 6.179 -2.799 1.00 97.06 93 SER A N 1
ATOM 720 C CA . SER A 1 93 ? -9.656 6.448 -1.365 1.00 97.06 93 SER A CA 1
ATOM 721 C C . SER A 1 93 ? -10.992 7.137 -1.087 1.00 97.06 93 SER A C 1
ATOM 723 O O . SER A 1 93 ? -11.747 6.706 -0.220 1.00 97.06 93 SER A O 1
ATOM 725 N N . LYS A 1 94 ? -11.357 8.136 -1.903 1.00 97.62 94 LYS A N 1
ATOM 726 C CA . LYS A 1 94 ? -12.655 8.814 -1.802 1.00 97.62 94 LYS A CA 1
ATOM 727 C C . LYS A 1 94 ? -13.834 7.877 -2.076 1.00 97.62 94 LYS A C 1
ATOM 729 O O . LYS A 1 94 ? -14.840 7.970 -1.380 1.00 97.62 94 LYS A O 1
ATOM 734 N N . LEU A 1 95 ? -13.731 7.011 -3.085 1.00 97.69 95 LEU A N 1
ATOM 735 C CA . LEU A 1 95 ? -14.795 6.078 -3.464 1.00 97.69 95 LEU A CA 1
ATOM 736 C C . LEU A 1 95 ? -15.116 5.094 -2.336 1.00 97.69 95 LEU A C 1
ATOM 738 O O . LEU A 1 95 ? -16.283 4.785 -2.113 1.00 97.69 95 LEU A O 1
ATOM 742 N N . VAL A 1 96 ? -14.089 4.616 -1.634 1.00 96.69 96 VAL A N 1
ATOM 743 C CA . VAL A 1 96 ? -14.238 3.598 -0.586 1.00 96.69 96 VAL A CA 1
ATOM 744 C C . VAL A 1 96 ? -14.366 4.180 0.824 1.00 96.69 96 VAL A C 1
ATOM 746 O O . VAL A 1 96 ? -14.459 3.423 1.782 1.00 96.69 96 VAL A O 1
ATOM 749 N N . GLY A 1 97 ? -14.375 5.510 0.964 1.00 96.88 97 GLY A N 1
ATOM 750 C CA . GLY A 1 97 ? -14.482 6.184 2.261 1.00 96.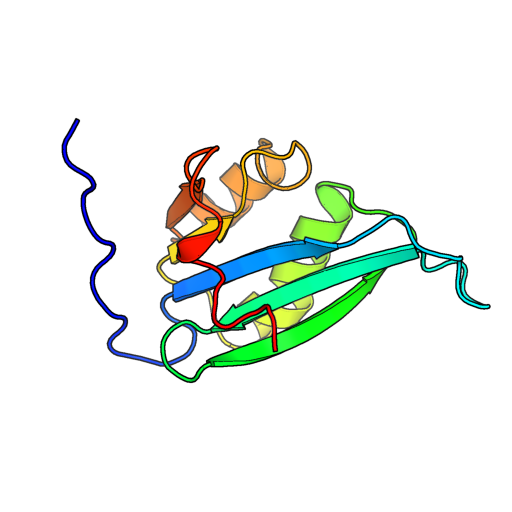88 97 GLY A CA 1
ATOM 751 C C . GLY A 1 97 ? -13.203 6.157 3.105 1.00 96.88 97 GLY A C 1
ATOM 752 O O . GLY A 1 97 ? -13.273 6.382 4.307 1.00 96.88 97 GLY A O 1
ATOM 753 N N . CYS A 1 98 ? -12.044 5.917 2.491 1.00 96.81 98 CYS A N 1
ATOM 754 C CA . CYS A 1 98 ? -10.748 5.899 3.161 1.00 96.81 98 CYS A CA 1
ATOM 755 C C . CYS A 1 98 ? -10.119 7.302 3.211 1.00 96.81 98 CYS A C 1
ATOM 757 O O . CYS A 1 98 ? -10.021 7.999 2.194 1.00 96.81 98 CYS A O 1
ATOM 759 N N . ALA A 1 99 ? -9.632 7.712 4.383 1.00 96.81 99 ALA A N 1
ATOM 760 C CA . ALA A 1 99 ? -8.831 8.917 4.548 1.00 96.81 99 ALA A CA 1
ATOM 761 C C . ALA A 1 99 ? -7.355 8.633 4.223 1.00 96.81 99 ALA A C 1
ATOM 763 O O . ALA A 1 99 ? -6.627 8.022 5.006 1.00 96.81 99 ALA A O 1
ATOM 764 N N . HIS A 1 100 ? -6.888 9.123 3.073 1.00 96.56 100 HIS A N 1
ATOM 765 C CA . HIS A 1 100 ? -5.479 9.020 2.688 1.00 96.56 100 HIS A CA 1
ATOM 766 C C . HIS A 1 100 ? -4.666 10.169 3.297 1.00 96.56 100 HIS A C 1
ATOM 768 O O . HIS A 1 100 ? -4.814 11.331 2.913 1.00 96.56 100 HIS A O 1
ATOM 774 N N . ILE A 1 101 ? -3.812 9.838 4.264 1.00 94.88 101 ILE A N 1
ATOM 775 C CA . ILE A 1 101 ? -2.948 10.768 4.991 1.00 94.88 101 ILE A CA 1
ATOM 776 C C . ILE A 1 101 ? -1.498 10.560 4.553 1.00 94.88 101 ILE A C 1
ATOM 778 O O . ILE A 1 101 ? -0.997 9.440 4.496 1.00 94.88 101 ILE A O 1
ATOM 782 N N . PHE A 1 102 ? -0.796 11.659 4.295 1.00 93.44 102 PHE A N 1
ATOM 783 C CA . PHE A 1 102 ? 0.625 11.618 3.974 1.00 93.44 102 PHE A CA 1
ATOM 784 C C . PHE A 1 102 ? 1.479 11.824 5.225 1.00 93.44 102 PHE A C 1
ATOM 786 O O . PHE A 1 102 ? 1.239 12.751 6.003 1.00 93.44 102 PHE A O 1
ATOM 793 N N . SER A 1 103 ? 2.500 10.989 5.399 1.00 86.56 103 SER A N 1
ATOM 794 C CA . SER A 1 103 ? 3.513 11.168 6.430 1.00 86.56 103 SER A CA 1
ATOM 795 C C . SER A 1 103 ? 4.332 12.433 6.152 1.00 86.56 103 SER A C 1
ATOM 797 O O . SER A 1 103 ? 4.552 12.852 5.007 1.00 86.56 103 SER A O 1
ATOM 799 N N . THR A 1 104 ? 4.759 13.103 7.222 1.00 70.69 104 THR A N 1
ATOM 800 C CA . THR A 1 104 ? 5.627 14.271 7.092 1.00 70.69 104 THR A CA 1
ATOM 801 C C . THR A 1 104 ? 7.027 13.816 6.670 1.00 70.69 104 THR A C 1
ATOM 803 O O . THR A 1 104 ? 7.588 12.929 7.318 1.00 70.69 104 THR A O 1
ATOM 806 N N . PRO A 1 105 ? 7.635 14.421 5.633 1.00 50.25 105 PRO A N 1
ATOM 807 C CA . PRO A 1 105 ? 9.040 14.191 5.330 1.00 50.25 105 PRO A CA 1
ATOM 808 C C . PRO A 1 105 ? 9.833 14.688 6.540 1.00 50.25 105 PRO A C 1
ATOM 810 O O . PRO A 1 105 ? 9.656 15.837 6.929 1.00 50.25 105 PRO A O 1
ATOM 813 N N . TYR A 1 106 ? 10.653 13.820 7.138 1.00 37.22 106 TYR A N 1
ATOM 814 C CA . TYR A 1 106 ? 11.167 13.878 8.518 1.00 37.22 106 TYR A CA 1
ATOM 815 C C . TYR A 1 106 ? 10.184 13.364 9.576 1.00 37.22 106 TYR A C 1
ATOM 817 O O . TYR A 1 106 ? 9.428 14.138 10.152 1.00 37.22 106 TYR A O 1
ATOM 825 N N . HIS A 1 107 ? 10.247 12.064 9.872 1.00 41.91 107 HIS A N 1
ATOM 826 C CA . HIS A 1 107 ? 10.661 11.512 11.176 1.00 41.91 107 HIS A CA 1
ATOM 827 C C . HIS A 1 107 ? 10.743 9.973 11.039 1.00 41.91 107 HIS A C 1
ATOM 829 O O . HIS A 1 107 ? 9.738 9.289 11.218 1.00 41.91 107 HIS A O 1
ATOM 835 N N . PRO A 1 108 ? 11.933 9.402 10.757 1.00 38.53 108 PRO A N 1
ATOM 836 C CA . PRO A 1 108 ? 12.152 7.948 10.662 1.00 38.53 108 PRO A CA 1
ATOM 837 C C . PRO A 1 108 ? 11.737 7.153 11.917 1.00 38.53 108 PRO A C 1
ATOM 839 O O . PRO A 1 108 ? 11.617 5.937 11.885 1.00 38.53 108 PRO A O 1
ATOM 842 N N . GLN A 1 109 ? 11.475 7.828 13.039 1.00 40.59 109 GLN A N 1
ATOM 843 C CA . GLN A 1 109 ? 11.167 7.198 14.324 1.00 40.59 109 GLN A CA 1
ATOM 844 C C . GLN A 1 109 ? 9.725 6.697 14.483 1.00 40.59 109 GLN A C 1
ATOM 846 O O . GLN A 1 109 ? 9.444 6.014 15.464 1.00 40.59 109 GLN A O 1
ATOM 851 N N . THR A 1 110 ? 8.804 6.981 13.555 1.00 38.31 110 THR A N 1
ATOM 852 C CA . THR A 1 110 ? 7.448 6.387 13.604 1.00 38.31 110 THR A CA 1
ATOM 853 C C . THR A 1 110 ? 7.340 5.064 12.841 1.00 38.31 110 THR A C 1
ATOM 855 O O . THR A 1 110 ? 6.352 4.358 13.013 1.00 38.31 110 THR A O 1
ATOM 858 N N . ASN A 1 111 ? 8.373 4.698 12.069 1.00 40.06 111 ASN A N 1
ATOM 859 C CA . ASN A 1 111 ? 8.476 3.426 11.342 1.00 40.06 111 ASN A CA 1
ATOM 860 C C . ASN A 1 111 ? 9.282 2.357 12.104 1.00 40.06 111 ASN A C 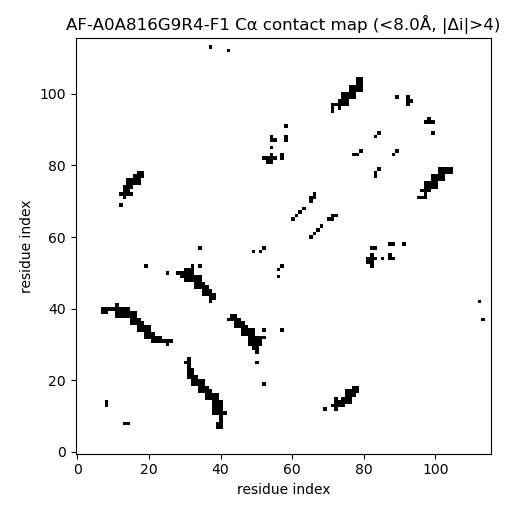1
ATOM 862 O O . ASN A 1 111 ? 9.587 1.305 11.554 1.00 40.06 111 ASN A O 1
ATOM 866 N N . GLY A 1 112 ? 9.585 2.578 13.390 1.00 34.66 112 GLY A N 1
ATOM 867 C CA . GLY A 1 112 ? 10.385 1.663 14.219 1.00 34.66 112 GLY A CA 1
ATOM 868 C C . GLY A 1 112 ? 9.770 0.276 14.478 1.00 34.66 112 GLY A C 1
ATOM 869 O O . GLY A 1 112 ? 10.369 -0.519 15.197 1.00 34.66 112 GLY A O 1
ATOM 870 N N . GLN A 1 113 ? 8.590 -0.026 13.924 1.00 44.97 113 GLN A N 1
ATOM 871 C CA . GLN A 1 113 ? 8.039 -1.387 13.879 1.00 44.97 113 GLN A CA 1
ATOM 872 C C . GLN A 1 113 ? 8.242 -2.104 12.537 1.00 44.97 113 GLN A C 1
ATOM 874 O O . GLN A 1 113 ? 8.074 -3.316 12.487 1.00 44.97 113 GLN A O 1
ATOM 879 N N . THR A 1 114 ? 8.664 -1.396 11.489 1.00 41.66 114 THR A N 1
ATOM 880 C CA . THR A 1 114 ? 8.965 -1.969 10.165 1.00 41.66 114 THR A CA 1
ATOM 881 C C . THR A 1 114 ? 10.473 -2.220 9.978 1.00 41.66 114 THR A C 1
ATOM 883 O O . THR A 1 114 ? 10.879 -2.850 9.010 1.00 41.66 114 THR A O 1
ATOM 886 N N . GLU A 1 115 ? 11.316 -1.785 10.924 1.00 31.81 115 GLU A N 1
ATOM 887 C CA . GLU A 1 115 ? 12.775 -2.004 10.925 1.00 31.81 115 GLU A CA 1
ATOM 888 C C . GLU A 1 115 ? 13.226 -3.092 11.924 1.00 31.81 115 GLU A C 1
ATOM 890 O O . GLU A 1 115 ? 14.200 -2.918 12.661 1.00 31.81 115 GLU A O 1
ATOM 895 N N . ARG A 1 116 ? 12.522 -4.228 11.970 1.00 38.44 116 ARG A N 1
ATOM 896 C CA . ARG A 1 116 ? 13.052 -5.461 12.575 1.00 38.44 116 ARG A CA 1
ATOM 897 C C . ARG A 1 116 ? 13.040 -6.616 11.594 1.00 38.44 116 ARG A C 1
ATOM 899 O O . ARG A 1 116 ? 12.048 -6.729 10.846 1.00 38.44 116 ARG A O 1
#

Organism: NCBI:txid392033

Radius of gyration: 14.02 Å; Cα contacts (8 Å, |Δi|>4): 190; chains: 1; bounding box: 33×37×31 Å

Mean predicted aligned error: 6.62 Å

Solvent-accessible surface area (backbone atoms only — not comparable to full-atom values): 6780 Å² total; per-residue (Å²): 130,85,83,80,77,78,74,83,60,92,48,76,57,34,35,30,40,43,48,80,47,70,82,53,80,59,45,99,86,47,30,23,26,36,44,38,38,34,23,71,61,78,65,50,74,48,75,47,77,27,64,59,73,42,44,65,52,45,47,50,47,47,42,68,67,38,33,75,71,76,45,64,29,53,31,39,36,28,58,75,48,65,38,57,56,41,71,68,49,50,51,51,27,60,75,62,65,25,46,78,44,67,52,66,90,84,61,80,76,80,49,68,82,76,76,117